Protein 2CJJ (pdb70)

Nearest PDB structures (foldseek):
  2cjj-assembly1_A  TM=1.016E+00  e=6.539E-10  Antirrhinum majus
  4eef-assembly4_H  TM=8.951E-01  e=4.182E-04  synthetic construct
  4eef-assembly4_I  TM=9.083E-01  e=8.287E-04  synthetic construct
  2m2e-assembly1_A  TM=8.657E-01  e=2.106E-03  Homo sapiens
  1wgx-assembly1_A  TM=8.608E-01  e=7.289E-02  Homo sapiens

InterPro domains:
  IPR001005 SANT/Myb domain [PF00249] (10-53)
  IPR001005 SANT/Myb domain [PS50090] (10-57)
  IPR001005 SANT/Myb domain [SM00717] (7-59)
  IPR001005 SANT/Myb domain [cd00167] (10-53)
  IPR009057 Homedomain-like superfamily [SSF46689] (9-65)
  IPR017884 SANT domain [PS51293] (6-61)
  IPR044636 Transcription factor RADIALIS-like [PTHR43952] (9-83)

Radius of gyration: 12.2 Å; Cα contacts (8 Å, |Δi|>4): 45; chains: 1; bounding box: 26×32×23 Å

B-factor: mean 30.33, std 4.56, range [16.12, 54.58]

Secondary structure (DSSP, 8-state):
--SPPHHHHHHHHHHHHHS-TT-TTHHHHHHHHSTT--HHHHHHHHHHHHHHHHHHHHSS---

Solvent-accessible surface area: 4898 Å² total; per-residue (Å²): 111,117,114,56,53,77,168,34,57,128,29,0,77,149,6,29,83,109,55,74,129,122,31,108,114,30,49,49,30,0,7,177,64,3,150,71,16,70,51,126,58,0,97,107,32,64,75,76,53,45,81,77,78,104,113,136,141,80,38,151,94,41,235

Sequence (63 aa):
GRPWSAKENKAFERALAVYDKDTPDRWANVARAVEGRTPEEVKKHYEILVEDIKYIESGKVPF

GO terms:
  GO:0009908 flower development (P, IMP)
  GO:0048262 determination of dorsal/ventral asymmetry (P, IMP)

Foldseek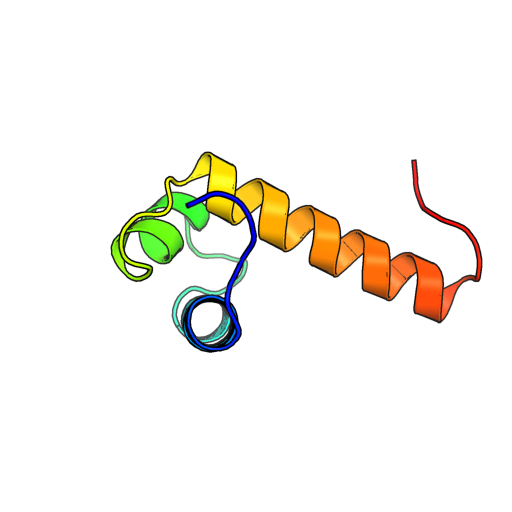 3Di:
DPDDDPVLVVLLVVLCVVQDPPHPLSLCSSVVSRPPAHSVNSVVVVVVVVQVVVCVVPVDRDD

Organism: Antirrhinum majus (NCBI:txid4151)

CATH classification: 1.10.10.60

Structure (mmCIF, N/CA/C/O backbone):
data_2CJJ
#
_entry.id   2CJJ
#
_cell.length_a   44.594
_cell.length_b   44.594
_cell.length_c   71.890
_cell.angle_alpha   90.00
_cell.angle_beta   90.00
_cell.angle_gamma   90.00
#
_symmetry.space_group_name_H-M   'P 41 21 2'
#
loop_
_entity.id
_entity.type
_entity.pdbx_description
1 polymer RADIALIS
2 water water
#
loop_
_atom_site.group_PDB
_atom_site.id
_atom_site.type_symbol
_atom_site.label_atom_id
_atom_site.label_alt_id
_atom_site.label_comp_id
_atom_site.label_asym_id
_atom_site.label_entity_id
_atom_site.label_seq_id
_atom_site.pdbx_PDB_ins_code
_atom_site.Cartn_x
_atom_site.Cartn_y
_atom_site.Cartn_z
_atom_site.occupancy
_atom_site.B_iso_or_equiv
_atom_site.auth_seq_id
_atom_site.auth_comp_id
_atom_site.auth_asym_id
_atom_site.auth_atom_id
_atom_site.pdbx_PDB_model_num
ATOM 1 N N . GLY A 1 8 ? -3.899 9.451 21.608 1.00 34.29 8 GLY A N 1
ATOM 2 C CA . GLY A 1 8 ? -3.387 9.051 20.257 1.00 34.09 8 GLY A CA 1
ATOM 3 C C . GLY A 1 8 ? -2.371 7.925 20.302 1.00 33.73 8 GLY A C 1
ATOM 4 O O . GLY A 1 8 ? -2.174 7.258 19.290 1.00 34.68 8 GLY A O 1
ATOM 5 N N . ARG A 1 9 ? -1.793 7.673 21.486 1.00 32.71 9 ARG A N 1
ATOM 6 C CA . ARG A 1 9 ? -0.462 7.086 21.616 1.00 32.05 9 ARG A CA 1
ATOM 7 C C . ARG A 1 9 ? 0.017 6.040 20.591 1.00 31.32 9 ARG A C 1
ATOM 8 O O . ARG A 1 9 ? 1.016 6.307 19.944 1.00 30.38 9 ARG A O 1
ATOM 13 N N . PRO A 1 10 ? -0.632 4.857 20.451 1.00 29.54 10 PRO A N 1
ATOM 14 C CA . PRO A 1 10 ? 0.027 3.991 19.448 1.00 28.47 10 PRO A CA 1
ATOM 15 C C . PRO A 1 10 ? -0.030 4.533 18.035 1.00 27.82 10 PRO A C 1
ATOM 16 O O . PRO A 1 10 ? -1.024 5.112 17.626 1.00 26.70 10 PRO A O 1
ATOM 20 N N . TRP A 1 11 ? 1.060 4.301 17.311 1.00 27.14 11 TRP A N 1
ATOM 21 C CA . TRP A 1 11 ? 1.228 4.717 15.925 1.00 27.05 11 TRP A CA 1
ATOM 22 C C . TRP A 1 11 ? 0.380 3.942 14.923 1.00 26.88 11 TRP A C 1
ATOM 23 O O . TRP A 1 11 ? 0.357 2.736 14.900 1.00 25.08 11 TRP A O 1
ATOM 34 N N . SER A 1 12 ? -0.314 4.677 14.073 1.00 27.83 12 SER A N 1
ATOM 35 C CA . SER A 1 12 ? -1.064 4.071 12.995 1.00 28.69 12 SER A CA 1
ATOM 36 C C . SER A 1 12 ? -0.165 3.846 11.784 1.00 29.39 12 SER A C 1
ATOM 37 O O . SER A 1 12 ? 0.895 4.477 11.615 1.00 28.31 12 SER A O 1
ATOM 40 N N . ALA A 1 13 ? -0.659 2.982 10.914 1.00 29.47 13 ALA A N 1
ATOM 41 C CA . ALA A 1 13 ? -0.027 2.686 9.650 1.00 29.83 13 ALA A CA 1
ATOM 42 C C . ALA A 1 13 ? 0.315 3.961 8.943 1.00 30.69 13 ALA A C 1
ATOM 43 O O . ALA A 1 13 ? 1.415 4.090 8.452 1.00 30.27 13 ALA A O 1
ATOM 45 N N . LYS A 1 14 ? -0.604 4.918 8.939 1.00 31.22 14 LYS A N 1
ATOM 46 C CA . LYS A 1 14 ? -0.406 6.120 8.159 1.00 32.06 14 LYS A CA 1
ATOM 47 C C . LYS A 1 14 ? 0.515 7.077 8.840 1.00 31.68 14 LYS A C 1
ATOM 48 O O . LYS A 1 14 ? 1.275 7.787 8.156 1.00 31.21 14 LYS A O 1
ATOM 54 N N . GLU A 1 15 ? 0.533 7.073 10.170 1.00 29.82 15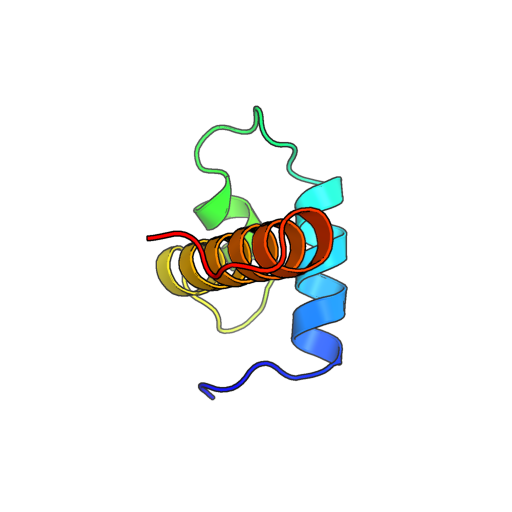 GLU A N 1
ATOM 55 C CA . GLU A 1 15 ? 1.510 7.907 10.862 1.00 30.35 15 GLU A CA 1
ATOM 56 C C . GLU A 1 15 ? 2.923 7.407 10.564 1.00 30.29 15 GLU A C 1
ATOM 57 O O . GLU A 1 15 ? 3.848 8.161 10.318 1.00 29.41 15 GLU A O 1
ATOM 63 N N . ASN A 1 16 ? 3.067 6.101 10.587 1.00 31.05 16 ASN A N 1
ATOM 64 C CA . ASN A 1 16 ? 4.307 5.491 10.319 1.00 30.80 16 ASN A CA 1
ATOM 65 C C . ASN A 1 16 ? 4.860 5.727 8.927 1.00 30.29 16 ASN A C 1
ATOM 66 O O . ASN A 1 16 ? 6.079 5.870 8.819 1.00 29.64 16 ASN A O 1
ATOM 71 N N . LYS A 1 17 ? 4.003 5.699 7.906 1.00 29.65 17 LYS A N 1
ATOM 72 C CA . LYS A 1 17 ? 4.377 5.940 6.496 1.00 30.19 17 LYS A CA 1
ATOM 73 C C . LYS A 1 17 ? 4.881 7.353 6.338 1.00 28.61 17 LYS A C 1
ATOM 74 O O . LYS A 1 17 ? 5.903 7.587 5.693 1.00 29.46 17 LYS A O 1
ATOM 80 N N . ALA A 1 18 ? 4.175 8.285 6.972 1.00 28.21 18 ALA A N 1
ATOM 81 C CA . ALA A 1 18 ? 4.582 9.668 7.041 1.00 27.70 18 ALA A CA 1
ATOM 82 C C . ALA A 1 18 ? 5.954 9.792 7.759 1.00 26.86 18 ALA A C 1
ATOM 83 O O . ALA A 1 18 ? 6.869 10.459 7.292 1.00 27.26 18 ALA A O 1
ATOM 85 N N . PHE A 1 19 ? 6.072 9.164 8.896 1.00 28.73 19 PHE A N 1
ATOM 86 C CA . PHE A 1 19 ? 7.336 9.106 9.594 1.00 27.95 19 PHE A CA 1
ATOM 87 C C . PHE A 1 19 ? 8.467 8.657 8.680 1.00 27.45 19 PHE A C 1
ATOM 88 O O . PHE A 1 19 ? 9.470 9.346 8.547 1.00 27.93 19 PHE A O 1
ATOM 96 N N . GLU A 1 20 ? 8.263 7.538 7.972 1.00 26.89 20 GLU A N 1
ATOM 97 C CA . GLU A 1 20 ? 9.274 7.058 7.033 1.00 27.58 20 GLU A CA 1
ATOM 98 C C . GLU A 1 20 ? 9.625 8.004 5.899 1.00 27.93 20 GLU A C 1
ATOM 99 O O . GLU A 1 20 ? 10.786 8.115 5.517 1.00 27.65 20 GLU A O 1
ATOM 105 N N . ARG A 1 21 ? 8.616 8.691 5.369 1.00 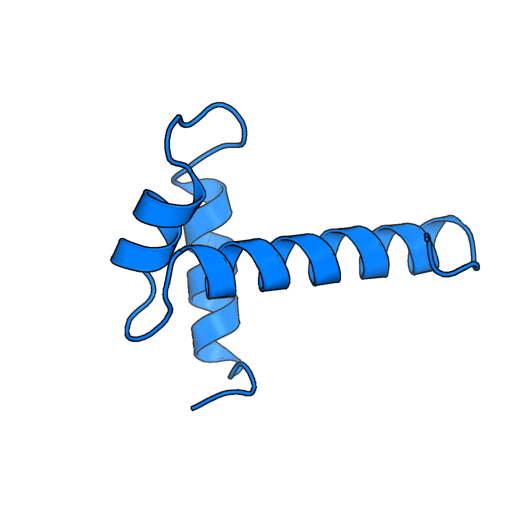27.49 21 ARG A N 1
ATOM 106 C CA . ARG A 1 21 ? 8.876 9.727 4.377 1.00 27.49 21 ARG A CA 1
ATOM 107 C C . ARG A 1 21 ? 9.689 10.862 5.018 1.00 27.52 21 ARG A C 1
ATOM 108 O O . ARG A 1 21 ? 10.625 11.364 4.370 1.00 26.69 21 ARG A O 1
ATOM 116 N N . ALA A 1 22 ? 9.364 11.207 6.301 1.00 27.57 22 ALA A N 1
ATOM 117 C CA . ALA A 1 22 ? 10.023 12.312 6.945 1.00 26.37 22 ALA A CA 1
ATOM 118 C C . ALA A 1 22 ? 11.537 12.015 7.149 1.00 25.81 22 ALA A C 1
ATOM 119 O O . ALA A 1 22 ? 12.346 12.937 6.987 1.00 26.18 22 ALA A O 1
ATOM 121 N N . LEU A 1 23 ? 11.914 10.755 7.408 1.00 27.17 23 LEU A N 1
ATOM 122 C CA . LEU A 1 23 ? 13.306 10.363 7.595 1.00 26.59 23 LEU A CA 1
ATOM 123 C C . LEU A 1 23 ? 14.108 10.539 6.315 1.00 26.16 23 LEU A C 1
ATOM 124 O O . LEU A 1 23 ? 15.305 10.671 6.349 1.00 26.51 23 LEU A O 1
ATOM 129 N N . ALA A 1 24 ? 13.439 10.491 5.180 1.00 27.19 24 ALA A N 1
ATOM 130 C CA . ALA A 1 24 ? 14.026 10.606 3.896 1.00 26.27 24 ALA A CA 1
ATOM 131 C C . ALA A 1 24 ? 14.272 12.075 3.565 1.00 26.72 24 ALA A C 1
ATOM 132 O O . ALA A 1 24 ? 15.309 12.453 3.027 1.00 26.03 24 ALA A O 1
ATOM 134 N N . VAL A 1 25 ? 13.283 12.911 3.842 1.00 27.61 25 VAL A N 1
ATOM 135 C CA . VAL A 1 25 ? 13.348 14.366 3.604 1.00 26.96 25 VAL A CA 1
ATOM 136 C C . VAL A 1 25 ? 14.348 15.047 4.581 1.00 27.16 25 VAL A C 1
ATOM 137 O O . VAL A 1 25 ? 15.096 15.896 4.218 1.00 26.98 25 VAL A O 1
ATOM 141 N N . TYR A 1 26 ? 14.373 14.648 5.834 1.00 28.04 26 TYR A N 1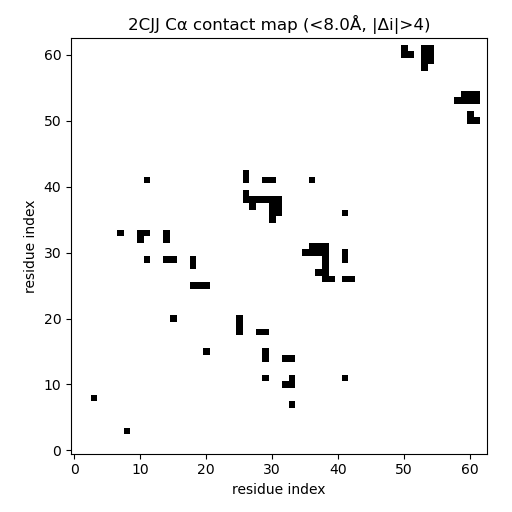
ATOM 142 C CA . TYR A 1 26 ? 15.249 15.217 6.826 1.00 27.81 26 TYR A CA 1
ATOM 143 C C . TYR A 1 26 ? 16.279 14.146 7.168 1.00 28.32 26 TYR A C 1
ATOM 144 O O . TYR A 1 26 ? 16.035 13.321 7.972 1.00 29.09 26 TYR A O 1
ATOM 153 N N . ASP A 1 27 ? 17.425 14.182 6.545 1.00 29.32 27 ASP A N 1
ATOM 154 C CA . ASP A 1 27 ? 18.476 13.159 6.799 1.00 30.26 27 ASP A CA 1
ATOM 155 C C . ASP A 1 27 ? 19.176 13.262 8.169 1.00 30.07 27 ASP A C 1
ATOM 156 O O . ASP A 1 27 ? 18.915 14.188 8.964 1.00 28.09 27 ASP A O 1
ATOM 161 N N . LYS A 1 28 ? 20.025 12.269 8.448 1.00 31.12 28 LYS A N 1
ATOM 162 C CA . LYS A 1 28 ? 20.633 12.104 9.769 1.00 31.74 28 LYS A CA 1
ATOM 163 C C . LYS A 1 28 ? 21.487 13.295 10.152 1.00 33.03 28 LYS A C 1
ATOM 164 O O . LYS A 1 28 ? 21.795 13.485 11.348 1.00 33.90 28 LYS A O 1
ATOM 168 N N . ASP A 1 29 ? 21.886 14.089 9.145 1.00 33.90 29 ASP A N 1
ATOM 169 C CA . ASP A 1 29 ? 22.690 15.310 9.366 1.00 34.74 29 ASP A CA 1
ATOM 170 C C . ASP A 1 29 ? 21.851 16.542 9.722 1.00 34.49 29 ASP A C 1
ATOM 171 O O . ASP A 1 29 ? 22.385 17.475 10.311 1.00 34.67 29 ASP A O 1
ATOM 176 N N . THR A 1 30 ? 20.566 16.542 9.356 1.00 34.65 30 THR A N 1
ATOM 177 C CA . THR A 1 30 ? 19.644 17.644 9.635 1.00 34.29 30 THR A CA 1
ATOM 178 C C . THR A 1 30 ? 19.748 18.052 11.088 1.00 34.10 30 THR A C 1
ATOM 179 O O . THR A 1 30 ? 19.602 17.198 11.968 1.00 34.29 30 THR A O 1
ATOM 183 N N . PRO A 1 31 ? 20.036 19.360 11.358 1.00 33.10 31 PRO A N 1
ATOM 184 C CA . PRO A 1 31 ? 20.008 19.796 12.764 1.00 31.76 31 PRO A CA 1
ATOM 185 C C . PRO A 1 31 ? 18.538 19.965 13.152 1.00 30.59 31 PRO A C 1
ATOM 186 O O . PRO A 1 31 ? 17.699 20.235 12.275 1.00 31.28 31 PRO A O 1
ATOM 190 N N . ASP A 1 32 ? 18.226 19.737 14.427 1.00 29.16 32 ASP A N 1
ATOM 191 C CA . ASP A 1 32 ? 16.842 19.754 14.891 1.00 29.61 32 ASP A CA 1
ATOM 192 C C . ASP A 1 32 ? 16.023 18.752 14.070 1.00 27.58 32 ASP A C 1
ATOM 193 O O . ASP A 1 32 ? 14.964 19.045 13.607 1.00 26.49 32 ASP A O 1
ATOM 198 N N . ARG A 1 33 ? 16.565 17.566 13.900 1.00 27.62 33 ARG A N 1
ATOM 199 C CA . ARG A 1 33 ? 15.960 16.561 13.051 1.00 27.15 33 ARG A CA 1
ATOM 200 C C . ARG A 1 33 ? 14.602 16.179 13.542 1.00 27.05 33 ARG A C 1
ATOM 201 O O . ARG A 1 33 ? 13.627 16.157 12.779 1.00 26.92 33 ARG A O 1
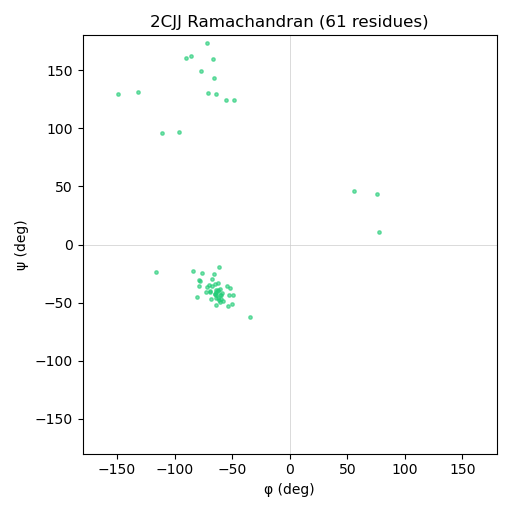ATOM 209 N N . TRP A 1 34 ? 14.477 15.906 14.821 1.00 26.92 34 TRP A N 1
ATOM 210 C CA . TRP A 1 34 ? 13.147 15.445 15.326 1.00 29.25 34 TRP A CA 1
ATOM 211 C C . TRP A 1 34 ? 12.007 16.484 15.297 1.00 28.97 34 TRP A C 1
ATOM 212 O O . TRP A 1 34 ? 10.834 16.127 15.132 1.00 28.52 34 TRP A O 1
ATOM 223 N N . ALA A 1 35 ? 12.384 17.746 15.423 1.00 29.19 35 ALA A N 1
ATOM 224 C CA . ALA A 1 35 ? 11.476 18.857 15.399 1.00 28.62 35 ALA A CA 1
ATOM 225 C C . ALA A 1 35 ? 10.965 19.036 13.964 1.00 28.96 35 ALA A C 1
ATOM 226 O O . ALA A 1 35 ? 9.827 19.431 13.757 1.00 27.58 35 ALA A O 1
ATOM 228 N N . ASN A 1 36 ? 11.825 18.805 12.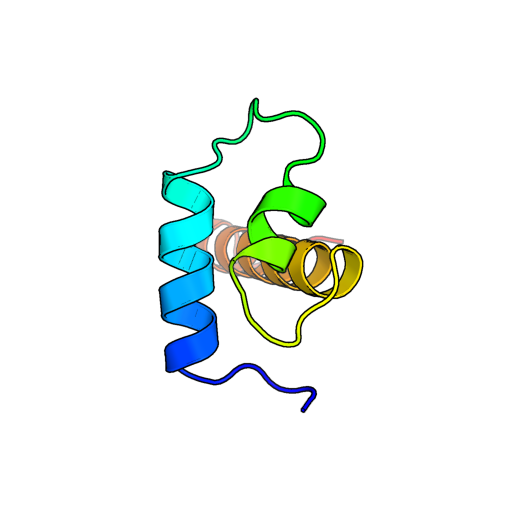981 1.00 28.69 36 ASN A N 1
ATOM 229 C CA . ASN A 1 36 ? 11.420 18.948 11.558 1.00 29.96 36 ASN A CA 1
ATOM 230 C C . ASN A 1 36 ? 10.509 17.804 11.151 1.00 30.75 36 ASN A C 1
ATOM 231 O O . ASN A 1 36 ? 9.500 18.012 10.482 1.00 31.70 36 ASN A O 1
ATOM 236 N N . VAL A 1 37 ? 10.863 16.604 11.621 1.00 31.58 37 VAL A N 1
ATOM 237 C CA . VAL A 1 37 ? 10.087 15.417 11.387 1.00 30.62 37 VAL A CA 1
ATOM 238 C C . VAL A 1 37 ? 8.735 15.569 12.067 1.00 29.91 37 VAL A C 1
ATOM 239 O O . VAL A 1 37 ? 7.739 15.357 11.420 1.00 28.95 37 VAL A O 1
ATOM 243 N N . ALA A 1 38 ? 8.713 15.921 13.364 1.00 28.13 38 ALA A N 1
ATOM 244 C CA . ALA A 1 38 ? 7.444 16.071 14.072 1.00 27.01 38 ALA A CA 1
ATOM 245 C C . ALA A 1 38 ? 6.564 17.166 13.489 1.00 26.23 38 ALA A C 1
ATOM 246 O O . ALA A 1 38 ? 5.353 17.003 13.507 1.00 27.43 38 ALA A O 1
ATOM 248 N N . ARG A 1 39 ? 7.130 18.254 12.962 1.00 26.26 39 ARG A N 1
ATOM 249 C CA . ARG A 1 39 ? 6.324 19.300 12.352 1.00 27.86 39 ARG A CA 1
ATOM 250 C C . ARG A 1 39 ? 5.508 18.719 11.200 1.00 29.28 39 ARG A C 1
ATOM 251 O O . ARG A 1 39 ? 4.359 19.077 11.045 1.00 28.08 39 ARG A O 1
ATOM 259 N N . ALA A 1 40 ? 6.138 17.838 10.395 1.00 27.85 40 ALA A N 1
ATOM 260 C CA . ALA A 1 40 ? 5.478 17.223 9.255 1.00 29.94 40 ALA A CA 1
ATOM 261 C C . ALA A 1 40 ? 4.516 16.115 9.635 1.00 31.44 40 ALA A C 1
ATOM 262 O O . ALA A 1 40 ? 3.579 15.833 8.861 1.00 33.33 40 ALA A O 1
ATOM 264 N N . VAL A 1 41 ? 4.726 15.491 10.812 1.00 31.73 41 VAL A N 1
ATOM 265 C CA . VAL A 1 41 ? 3.858 14.404 11.304 1.00 31.23 41 VAL A CA 1
ATOM 266 C C . VAL A 1 41 ? 2.785 14.908 12.260 1.00 32.38 41 VAL A C 1
ATOM 267 O O . VAL A 1 41 ? 2.972 15.012 13.463 1.00 34.27 41 VAL A O 1
ATOM 271 N N . GLU A 1 42 ? 1.594 15.135 11.740 1.00 32.61 42 GLU A N 1
ATOM 272 C CA . GLU A 1 42 ? 0.571 15.754 12.553 1.00 33.51 42 GLU A CA 1
ATOM 273 C C . GLU A 1 42 ? 0.261 15.055 13.876 1.00 33.03 42 GLU A C 1
ATOM 274 O O . GLU A 1 42 ? -0.085 13.878 13.902 1.00 32.14 42 GLU A O 1
ATOM 280 N N . GLY A 1 43 ? 0.376 15.831 14.961 1.00 32.48 43 GLY A N 1
ATOM 281 C CA . GLY A 1 43 ? -0.019 15.414 16.301 1.00 32.49 43 GLY A CA 1
ATOM 282 C C . GLY A 1 43 ? 0.990 14.463 16.896 1.00 32.06 43 GLY A C 1
ATOM 283 O O . GLY A 1 43 ? 0.631 13.445 17.469 1.00 33.11 43 GLY A O 1
ATOM 284 N N . ARG A 1 44 ? 2.269 14.781 16.730 1.00 30.73 44 ARG A N 1
ATOM 285 C CA . ARG A 1 44 ? 3.341 13.988 17.285 1.00 29.36 44 ARG A CA 1
ATOM 286 C C . ARG A 1 44 ? 4.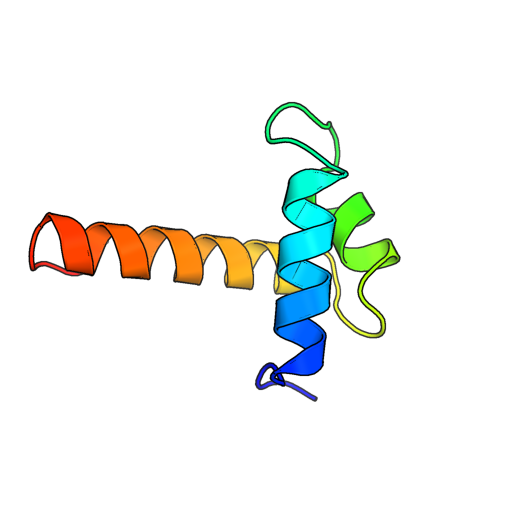399 15.005 17.546 1.00 28.79 44 ARG A C 1
ATOM 287 O O . ARG A 1 44 ? 4.673 15.839 16.678 1.00 29.30 44 ARG A O 1
ATOM 295 N N . THR A 1 45 ? 4.920 14.979 18.767 1.00 28.52 45 THR A N 1
ATOM 296 C CA . THR A 1 45 ? 5.848 15.947 19.310 1.00 27.87 45 THR A CA 1
ATOM 297 C C . THR A 1 45 ? 7.220 15.447 18.977 1.00 28.22 45 THR A C 1
ATOM 298 O O . THR A 1 45 ? 7.352 14.258 18.673 1.00 27.01 45 THR A O 1
ATOM 302 N N . PRO A 1 46 ? 8.248 16.339 19.007 1.00 27.72 46 PRO A N 1
ATOM 303 C CA . PRO A 1 46 ? 9.642 15.960 18.728 1.00 28.31 46 PRO A C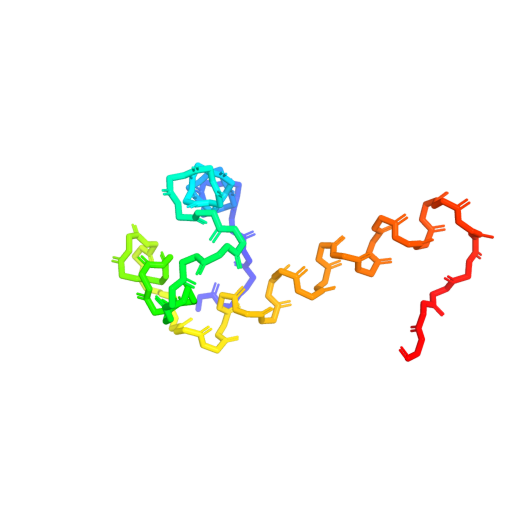A 1
ATOM 304 C C . PRO A 1 46 ? 10.150 14.764 19.539 1.00 27.99 46 PRO A C 1
ATOM 305 O O . PRO A 1 46 ? 10.921 13.951 19.053 1.00 30.91 46 PRO A O 1
ATOM 309 N N . GLU A 1 47 ? 9.740 14.670 20.781 1.00 29.02 47 GLU A N 1
ATOM 310 C CA . GLU A 1 47 ? 10.260 13.649 21.642 1.00 29.22 47 GLU A CA 1
ATOM 311 C C . GLU A 1 47 ? 9.544 12.340 21.301 1.00 28.75 47 GLU A C 1
ATOM 312 O O . GLU A 1 47 ? 10.158 11.271 21.333 1.00 29.47 47 GLU A O 1
ATOM 318 N N . GLU A 1 48 ? 8.265 12.423 20.951 1.00 27.64 48 GLU A N 1
ATOM 319 C CA . GLU A 1 48 ? 7.497 11.258 20.508 1.00 28.05 48 GLU A CA 1
ATOM 320 C C . GLU A 1 48 ? 8.087 10.678 19.223 1.00 27.83 48 GLU A C 1
ATOM 321 O O . GLU A 1 48 ? 8.169 9.445 19.024 1.00 28.56 48 GLU A O 1
ATOM 327 N N . VAL A 1 49 ? 8.523 11.565 18.341 1.00 27.66 49 VAL A N 1
ATOM 328 C CA . VAL A 1 49 ? 9.145 11.149 17.063 1.00 28.23 49 VAL A CA 1
ATOM 329 C C . VAL A 1 49 ? 10.557 10.518 17.308 1.00 28.72 49 VAL A C 1
ATOM 330 O O . VAL A 1 49 ? 10.975 9.585 16.649 1.00 26.73 49 VAL A O 1
ATOM 334 N N . LYS A 1 50 ? 11.264 11.038 18.292 1.00 28.38 50 LYS A N 1
ATOM 335 C CA . LYS A 1 50 ? 12.610 10.564 18.650 1.00 28.86 50 LYS A CA 1
ATOM 336 C C . LYS A 1 50 ? 12.551 9.161 19.243 1.00 28.59 50 LYS A C 1
ATOM 337 O O . LYS A 1 50 ? 13.310 8.288 18.824 1.00 27.77 50 LYS A O 1
ATOM 343 N N . LYS A 1 51 ? 11.624 8.956 20.188 1.00 28.29 51 LYS A N 1
ATOM 344 C CA . LYS A 1 51 ? 11.286 7.619 20.716 1.00 28.55 51 LYS A CA 1
ATOM 345 C C . LYS A 1 51 ? 10.882 6.583 19.633 1.00 28.17 51 LYS A C 1
ATOM 346 O O . LYS A 1 51 ? 11.149 5.412 19.786 1.00 25.99 51 LYS A O 1
ATOM 352 N N . HIS A 1 52 ? 10.202 7.018 18.584 1.00 27.09 52 HIS A N 1
ATOM 353 C CA . HIS A 1 52 ? 9.774 6.102 17.506 1.00 28.34 52 HIS A CA 1
ATOM 354 C C . HIS A 1 52 ? 10.973 5.600 16.698 1.00 29.16 52 HIS A C 1
ATOM 355 O O . HIS A 1 52 ? 11.029 4.433 16.267 1.00 29.58 52 HIS A O 1
ATOM 362 N N . TYR A 1 53 ? 11.899 6.522 16.467 1.00 31.11 53 TYR A N 1
ATOM 363 C CA . TYR A 1 53 ? 13.158 6.241 15.815 1.00 30.90 53 TYR A CA 1
ATOM 364 C C . TYR A 1 53 ? 13.968 5.264 16.641 1.00 30.67 53 TYR A C 1
ATOM 365 O O . TYR A 1 53 ? 14.493 4.334 16.074 1.00 29.91 53 TYR A O 1
ATOM 374 N N . GLU A 1 54 ? 14.066 5.487 17.961 1.00 29.67 54 GLU A N 1
ATOM 375 C CA . GLU A 1 54 ? 14.829 4.618 18.838 1.00 30.23 54 GLU A CA 1
ATOM 376 C C . GLU A 1 54 ? 14.309 3.198 18.811 1.00 29.27 54 GLU A C 1
ATOM 377 O O . GLU A 1 54 ? 15.086 2.249 18.747 1.00 29.71 54 GLU A O 1
ATOM 383 N N . ILE A 1 55 ? 12.989 3.066 18.851 1.00 29.61 55 ILE A N 1
ATOM 384 C CA . ILE A 1 55 ? 12.331 1.782 18.787 1.00 29.78 55 ILE A CA 1
ATOM 385 C C . ILE A 1 55 ? 12.636 1.141 17.414 1.00 29.34 55 ILE A C 1
ATOM 386 O O . ILE A 1 55 ? 12.931 -0.056 17.352 1.00 28.41 55 ILE A O 1
ATOM 391 N N . LEU A 1 56 ? 12.616 1.922 16.326 1.00 28.63 56 LEU A N 1
ATOM 392 C CA . LEU A 1 56 ? 13.045 1.385 15.009 1.00 28.37 56 LEU A CA 1
ATOM 393 C C . LEU A 1 56 ? 14.474 0.855 15.040 1.00 27.34 56 LEU A C 1
ATOM 394 O O . LEU A 1 56 ? 14.694 -0.217 14.556 1.00 26.37 56 LEU A O 1
ATOM 399 N N . VAL A 1 57 ? 15.420 1.620 15.582 1.00 27.01 57 VAL A N 1
ATOM 400 C CA . VAL A 1 57 ? 16.823 1.214 15.661 1.00 27.18 57 VAL A CA 1
ATOM 401 C C . VAL A 1 57 ? 16.946 -0.063 16.486 1.00 26.91 57 VAL A C 1
ATOM 402 O O . VAL A 1 57 ? 17.681 -0.979 16.145 1.00 27.31 57 VAL A O 1
ATOM 406 N N . GLU A 1 58 ? 16.231 -0.125 17.601 1.00 27.52 58 GLU A N 1
ATOM 407 C CA . GLU A 1 58 ? 16.366 -1.286 18.478 1.00 26.94 58 GLU A CA 1
ATOM 408 C C . GLU A 1 58 ? 15.818 -2.546 17.801 1.00 27.65 58 GLU A C 1
ATOM 409 O O . GLU A 1 58 ? 16.400 -3.618 17.972 1.00 26.07 58 GLU A O 1
ATOM 415 N N . ASP A 1 59 ? 14.745 -2.369 17.015 1.00 26.77 59 ASP A N 1
ATOM 416 C CA . ASP A 1 59 ? 14.043 -3.462 16.338 1.00 27.26 59 ASP A CA 1
ATOM 417 C C . ASP A 1 59 ? 15.028 -4.055 15.343 1.00 27.15 59 ASP A C 1
ATOM 418 O O . ASP A 1 59 ? 15.203 -5.265 15.268 1.00 26.80 59 ASP A O 1
ATOM 423 N N . ILE A 1 60 ? 15.705 -3.184 14.590 1.00 28.77 60 ILE A N 1
ATOM 424 C CA . ILE A 1 60 ? 16.709 -3.617 13.600 1.00 29.14 60 ILE A CA 1
ATOM 425 C C . ILE A 1 60 ? 17.889 -4.277 14.278 1.00 28.94 60 ILE A C 1
ATOM 426 O O . ILE A 1 60 ? 18.374 -5.325 13.835 1.00 29.81 60 ILE A O 1
ATOM 431 N N . LYS A 1 61 ? 18.338 -3.695 15.368 1.00 28.26 61 LYS A N 1
ATOM 432 C CA . LYS A 1 61 ? 19.411 -4.312 16.148 1.00 27.84 61 LYS A CA 1
ATOM 433 C C . LYS A 1 61 ? 19.022 -5.723 16.653 1.00 27.21 61 LYS A C 1
ATOM 434 O O . LYS A 1 61 ? 19.794 -6.661 16.501 1.00 25.54 61 LYS A O 1
ATOM 440 N N . TYR A 1 62 ? 17.827 -5.889 17.218 1.00 29.06 62 TYR A N 1
ATOM 441 C CA . TYR A 1 62 ? 17.341 -7.214 17.573 1.00 28.81 62 TYR A CA 1
ATOM 442 C C . TYR A 1 62 ? 17.400 -8.177 16.365 1.00 29.60 62 TYR A C 1
ATOM 443 O O . TYR A 1 62 ? 17.922 -9.257 16.487 1.00 28.59 62 TYR A O 1
ATOM 452 N N . ILE A 1 63 ? 16.816 -7.770 15.235 1.00 29.78 63 ILE A N 1
ATOM 453 C CA . ILE A 1 63 ? 16.809 -8.584 13.980 1.00 29.00 63 ILE A CA 1
ATOM 454 C C . ILE A 1 63 ? 18.225 -9.011 13.585 1.00 29.55 63 ILE A C 1
ATOM 455 O O . ILE A 1 63 ? 18.453 -10.145 13.192 1.00 29.56 63 ILE A O 1
ATOM 460 N N . GLU A 1 64 ? 19.180 -8.096 13.682 1.00 28.73 64 GLU A N 1
ATOM 461 C CA . GLU A 1 64 ? 20.518 -8.349 13.164 1.00 28.83 64 GLU A CA 1
ATOM 462 C C . GLU A 1 64 ? 21.287 -9.234 14.123 1.00 28.73 64 GLU A C 1
ATOM 463 O O . GLU A 1 64 ? 21.972 -10.101 13.649 1.00 28.82 64 GLU A O 1
ATOM 469 N N . SER A 1 65 ? 21.028 -9.143 15.454 1.00 29.74 65 SER A N 1
ATOM 470 C CA . SER A 1 65 ? 21.912 -9.780 16.522 1.00 29.51 65 SER A CA 1
ATOM 471 C C . SER A 1 65 ? 21.235 -10.900 17.359 1.00 30.49 65 SER A C 1
ATOM 472 O O . SER A 1 65 ? 21.900 -11.816 17.883 1.00 30.24 65 SER A O 1
ATOM 475 N N . GLY A 1 66 ? 19.903 -10.849 17.407 1.00 29.65 66 GLY A N 1
ATOM 476 C CA . GLY A 1 66 ? 19.059 -11.694 18.247 1.00 30.09 66 GLY A CA 1
ATOM 477 C C . GLY A 1 66 ? 18.930 -11.370 19.716 1.00 29.40 66 GLY A C 1
ATOM 478 O O . GLY A 1 66 ? 18.357 -12.140 20.472 1.00 31.49 66 GLY A O 1
ATOM 479 N N . LYS A 1 67 ? 19.415 -10.201 20.095 1.00 28.89 67 LYS A N 1
ATOM 480 C CA . LYS A 1 67 ? 19.365 -9.711 21.476 1.00 27.23 67 LYS A CA 1
ATOM 481 C C . LYS A 1 67 ? 18.843 -8.273 21.491 1.00 27.68 67 LYS A C 1
ATOM 482 O O . LYS A 1 67 ? 19.363 -7.431 20.717 1.00 29.61 67 LYS A O 1
ATOM 488 N N . VAL A 1 68 ? 17.857 -7.955 22.343 1.00 28.05 68 VAL A N 1
ATOM 489 C CA . VAL A 1 68 ? 17.450 -6.550 22.467 1.00 27.87 68 VAL A CA 1
ATOM 490 C C . VAL A 1 68 ? 18.623 -5.707 23.024 1.00 27.17 68 VAL A C 1
ATOM 491 O O . VAL A 1 68 ? 19.264 -6.070 24.042 1.00 26.28 68 VAL A O 1
ATOM 495 N N . PRO A 1 69 ? 18.949 -4.573 22.345 1.00 27.52 69 PRO A N 1
ATOM 496 C CA . PRO A 1 69 ? 19.965 -3.712 22.939 1.00 28.90 69 PRO A CA 1
ATOM 497 C C . PRO A 1 69 ? 19.484 -3.083 24.236 1.00 29.92 69 PRO A C 1
ATOM 498 O O . PRO A 1 69 ? 18.283 -2.987 24.512 1.00 30.07 69 PRO A O 1
ATOM 502 N N . PHE A 1 70 ? 20.437 -2.659 25.023 1.00 31.96 70 PHE A N 1
ATOM 503 C CA . PHE A 1 70 ? 20.168 -1.953 26.263 1.00 33.61 70 PHE A CA 1
ATOM 504 C C . PHE A 1 70 ? 20.783 -0.575 26.054 1.00 34.54 70 PHE A C 1
ATOM 505 O O . PHE A 1 70 ? 20.778 -0.106 24.885 1.00 36.16 70 PHE A O 1
#